Protein AF-A0A950PGA6-F1 (afdb_monomer)

pLDDT: mean 79.32, std 21.24, range [39.0, 98.19]

Nearest PDB structures (foldseek):
  3guf-assembly1_B  TM=3.803E-01  e=5.943E+00  Xanthomonas citri

Secondary structure (DSSP, 8-state):
--------------------------------TT--PPPTTGGGSEEEEEEEETTTT-EEEEEEE-HHHHHHHHTT-SSPPTT--EEEEEEE----HHHHHHH-

Sequence (104 aa):
MQHPVRLFVAAAACAVAAIVFDAGRADDVAVPIFGIKIPPGYRDWRLISVAHEAGKLDDLRAVLGNDVAIDAYRSGKSEFPDGSIIARLAWAYVSSEENNKVFG

Solvent-accessible surface area (backbone atoms only — not comparable to full-atom values): 7026 Å² total; per-residue (Å²): 138,89,81,87,81,84,78,82,84,79,83,80,80,79,78,77,77,78,79,75,81,78,82,67,84,85,74,76,81,71,61,44,100,80,68,57,67,82,63,84,68,55,87,76,34,51,79,74,50,73,49,74,47,71,78,93,77,32,26,38,35,42,34,23,19,39,71,60,30,44,53,29,59,75,68,66,50,96,62,76,58,90,86,44,44,78,48,76,48,74,42,77,68,68,89,50,74,72,54,39,76,75,75,103

Radius of gyration: 25.63 Å; Cα contacts (8 Å, |Δi|>4): 101; chains: 1; bounding box: 72×57×48 Å

Foldseek 3Di:
DDDDDDDDDDPPPPPPPPPPPPPDDQPPPPQDPVRDRDDPPQVVADWDDWDQDDDPQRKTKTKGWHPQQVVCSVVVPPDRDPPIDIDIDIDHNDDDPVCVVPPD

Mean predicted aligned error: 14.25 Å

Structure (mmCIF, N/CA/C/O backbone):
data_AF-A0A950PGA6-F1
#
_entry.id   AF-A0A950PGA6-F1
#
loop_
_atom_site.group_PDB
_atom_site.id
_atom_site.type_symbol
_atom_site.label_atom_id
_atom_site.label_alt_id
_atom_site.label_comp_id
_atom_site.label_asym_id
_atom_site.label_entity_id
_atom_site.label_seq_id
_atom_site.pdbx_PDB_ins_code
_atom_site.Cartn_x
_atom_site.Cartn_y
_atom_site.Cartn_z
_atom_site.occupancy
_atom_site.B_iso_or_equiv
_atom_site.auth_seq_id
_atom_site.auth_comp_id
_atom_site.auth_asym_id
_atom_site.auth_atom_id
_atom_site.pdbx_PDB_model_num
ATOM 1 N N . MET A 1 1 ? -56.131 -46.367 -30.767 1.00 40.31 1 MET A N 1
ATOM 2 C CA . MET A 1 1 ? -55.024 -47.258 -31.176 1.00 40.31 1 MET A CA 1
ATOM 3 C C . MET A 1 1 ? -53.777 -46.837 -30.421 1.00 40.31 1 MET A C 1
ATOM 5 O O . MET A 1 1 ? -53.328 -45.714 -30.594 1.00 40.31 1 MET A O 1
ATOM 9 N N . GLN A 1 2 ? -53.309 -47.690 -29.510 1.00 45.41 2 GLN A N 1
ATOM 10 C CA . GLN A 1 2 ? -52.077 -47.509 -28.744 1.00 45.41 2 GLN A CA 1
ATOM 11 C C . GLN A 1 2 ? -50.905 -48.144 -29.501 1.00 45.41 2 GLN A C 1
ATOM 13 O O . GLN A 1 2 ? -51.025 -49.291 -29.918 1.00 45.41 2 GLN A O 1
ATOM 18 N N . HIS A 1 3 ? -49.772 -47.444 -29.596 1.00 39.56 3 HIS A N 1
ATOM 19 C CA . HIS A 1 3 ? -48.455 -48.046 -29.824 1.00 39.56 3 HIS A CA 1
ATOM 20 C C . HIS A 1 3 ? -47.414 -47.300 -28.965 1.00 39.56 3 HIS A C 1
ATOM 22 O O . HIS A 1 3 ? -47.297 -46.081 -29.099 1.00 39.56 3 HIS A O 1
ATOM 28 N N . PRO A 1 4 ? -46.682 -47.980 -28.062 1.00 50.09 4 PRO A N 1
ATOM 29 C CA . PRO A 1 4 ? -45.683 -47.350 -27.206 1.00 50.09 4 PRO A CA 1
ATOM 30 C C . PRO A 1 4 ? -44.324 -47.305 -27.915 1.00 50.09 4 PRO A C 1
ATOM 32 O O . PRO A 1 4 ? -43.708 -48.343 -28.158 1.00 50.09 4 PRO A O 1
ATOM 35 N N . VAL A 1 5 ? -43.819 -46.108 -28.215 1.00 48.88 5 VAL A N 1
ATOM 36 C CA . VAL A 1 5 ? -42.416 -45.932 -28.612 1.00 48.88 5 VAL A CA 1
ATOM 37 C C . VAL A 1 5 ? -41.597 -45.743 -27.340 1.00 48.88 5 VAL A C 1
ATOM 39 O O . VAL A 1 5 ? -41.691 -44.728 -26.655 1.00 48.88 5 VAL A O 1
ATOM 42 N N . ARG A 1 6 ? -40.820 -46.773 -26.999 1.00 47.88 6 ARG A N 1
ATOM 43 C CA . ARG A 1 6 ? -39.813 -46.739 -25.937 1.00 47.88 6 ARG A CA 1
ATOM 44 C C . ARG A 1 6 ? -38.673 -45.828 -26.391 1.00 47.88 6 ARG A C 1
ATOM 46 O O . ARG A 1 6 ? -37.885 -46.219 -27.247 1.00 47.88 6 ARG A O 1
ATOM 53 N N . LEU A 1 7 ? -38.601 -44.623 -25.834 1.00 39.00 7 LEU A N 1
ATOM 54 C CA . LEU A 1 7 ? -37.462 -43.734 -26.032 1.00 39.00 7 LEU A CA 1
ATOM 55 C C . LEU A 1 7 ? -36.344 -44.159 -2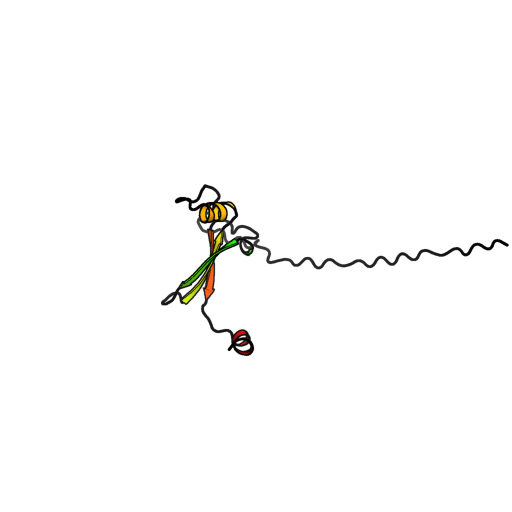5.071 1.00 39.00 7 LEU A C 1
ATOM 57 O O . LEU A 1 7 ? -36.497 -44.081 -23.853 1.00 39.00 7 LEU A O 1
ATOM 61 N N . PHE A 1 8 ? -35.236 -44.650 -25.624 1.00 44.25 8 PHE A N 1
ATOM 62 C CA . PHE A 1 8 ? -34.006 -44.877 -24.873 1.00 44.25 8 PHE A CA 1
ATOM 63 C C . PHE A 1 8 ? -33.427 -43.522 -24.449 1.00 44.25 8 PHE A C 1
ATOM 65 O O . PHE A 1 8 ? -33.135 -42.673 -25.289 1.00 44.25 8 PHE A O 1
ATOM 72 N N . VAL A 1 9 ? -33.268 -43.319 -23.142 1.00 43.53 9 VAL A N 1
ATOM 73 C CA . VAL A 1 9 ? -32.559 -42.167 -22.581 1.00 43.53 9 VAL A CA 1
ATOM 74 C C . VAL A 1 9 ? -31.061 -42.393 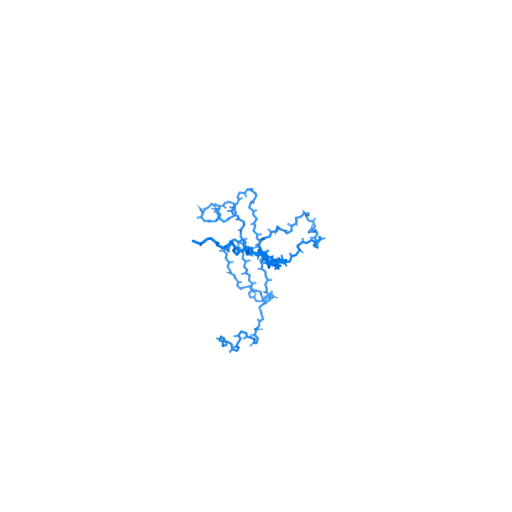-22.779 1.00 43.53 9 VAL A C 1
ATOM 76 O O . VAL A 1 9 ? -30.475 -43.257 -22.133 1.00 43.53 9 VAL A O 1
ATOM 79 N N . ALA A 1 10 ? -30.436 -41.611 -23.657 1.00 49.94 10 ALA A N 1
ATOM 80 C CA . ALA A 1 10 ? -28.987 -41.447 -23.680 1.00 49.94 10 ALA A CA 1
ATOM 81 C C . ALA A 1 10 ? -28.646 -40.155 -22.927 1.00 49.94 10 ALA A C 1
ATOM 83 O O . ALA A 1 10 ? -28.725 -39.058 -23.477 1.00 49.94 10 ALA A O 1
ATOM 84 N N . ALA A 1 11 ? -28.317 -40.277 -21.640 1.00 49.19 11 ALA A N 1
ATOM 85 C CA . ALA A 1 11 ? -27.793 -39.168 -20.854 1.00 49.19 11 ALA A CA 1
ATOM 86 C C . ALA A 1 11 ? -26.328 -38.927 -21.252 1.00 49.19 11 ALA A C 1
ATOM 88 O O . ALA A 1 11 ? -25.426 -39.624 -20.792 1.00 49.19 11 ALA A O 1
ATOM 89 N N . ALA A 1 12 ? -26.087 -37.955 -22.132 1.00 52.97 12 ALA A N 1
ATOM 90 C CA . ALA A 1 12 ? -24.746 -37.451 -22.399 1.00 52.97 12 ALA A CA 1
ATOM 91 C C . ALA A 1 12 ? -24.333 -36.525 -21.244 1.00 52.97 12 ALA A C 1
ATOM 93 O O . ALA A 1 12 ? -24.714 -35.357 -21.194 1.00 52.97 12 ALA A O 1
ATOM 94 N N . ALA A 1 13 ? -23.588 -37.062 -20.279 1.00 50.50 13 ALA A N 1
ATOM 95 C CA . ALA A 1 13 ? -22.969 -36.269 -19.227 1.00 50.50 13 ALA A CA 1
ATOM 96 C C . ALA A 1 13 ? -21.766 -35.510 -19.813 1.00 50.50 13 ALA A C 1
ATOM 98 O O . ALA A 1 13 ? -20.667 -36.051 -19.919 1.00 50.50 13 ALA A O 1
ATOM 99 N N . CYS A 1 14 ? -21.969 -34.253 -20.211 1.00 47.00 14 CYS A N 1
ATOM 100 C CA . CYS A 1 14 ? -20.866 -33.333 -20.471 1.00 47.00 14 CYS A CA 1
ATOM 101 C C . CYS A 1 14 ? -20.218 -32.972 -19.130 1.00 47.00 14 CYS A C 1
ATOM 103 O O . CYS A 1 14 ? -20.708 -32.107 -18.404 1.00 47.00 14 CYS A O 1
ATOM 105 N N . ALA A 1 15 ? -19.129 -33.655 -18.784 1.00 50.25 15 ALA A N 1
ATOM 106 C CA . ALA A 1 15 ? -18.268 -33.245 -17.687 1.00 50.25 15 ALA A CA 1
ATOM 107 C C . ALA A 1 15 ? -17.600 -31.915 -18.068 1.00 50.25 15 ALA A C 1
ATOM 109 O O . ALA A 1 15 ? -16.632 -31.883 -18.825 1.00 50.25 15 ALA A O 1
ATOM 110 N N . VAL A 1 16 ? -18.142 -30.803 -17.569 1.00 56.78 16 VAL A N 1
ATOM 111 C CA . VAL A 1 16 ? -17.444 -29.517 -17.586 1.00 56.78 16 VAL A CA 1
ATOM 112 C C . VAL A 1 16 ? -16.279 -29.658 -16.615 1.00 56.78 16 VAL A C 1
ATOM 114 O O . VAL A 1 16 ? -16.465 -29.635 -15.399 1.00 56.78 16 VAL A O 1
ATOM 117 N N . ALA A 1 17 ? -15.077 -29.870 -17.147 1.00 52.50 17 ALA A N 1
ATOM 118 C CA . ALA A 1 17 ? -13.859 -29.769 -16.364 1.00 52.50 17 ALA A CA 1
ATOM 119 C C . ALA A 1 17 ? -13.747 -28.319 -15.873 1.00 52.50 17 ALA A C 1
ATOM 121 O O . ALA A 1 17 ? -13.453 -27.411 -16.649 1.00 52.50 17 ALA A O 1
ATOM 122 N N . ALA A 1 18 ? -14.046 -28.091 -14.594 1.00 51.56 18 ALA A N 1
ATOM 123 C CA . ALA A 1 18 ? -13.769 -26.825 -13.942 1.00 51.56 18 ALA A CA 1
ATOM 124 C C . ALA A 1 18 ? -12.250 -26.631 -13.941 1.00 51.56 18 ALA A C 1
ATOM 126 O O . ALA A 1 18 ? -11.526 -27.306 -13.210 1.00 51.56 18 ALA A O 1
ATOM 127 N N . ILE A 1 19 ? -11.761 -25.740 -14.800 1.00 49.66 19 ILE A N 1
ATOM 128 C CA . ILE A 1 19 ? -10.379 -25.280 -14.749 1.00 49.66 19 ILE A CA 1
ATOM 129 C C . ILE A 1 19 ? -10.305 -24.391 -13.509 1.00 49.66 19 ILE A C 1
ATOM 131 O O . ILE A 1 19 ? -10.735 -23.238 -13.530 1.00 49.66 19 ILE A O 1
ATOM 135 N N . VAL A 1 20 ? -9.858 -24.954 -12.389 1.00 51.62 20 VAL A N 1
ATOM 136 C CA . VAL A 1 20 ? -9.555 -24.164 -11.198 1.00 51.62 20 VAL A CA 1
ATOM 137 C C . VAL A 1 20 ? -8.349 -23.304 -11.566 1.00 51.62 20 VAL A C 1
ATOM 139 O O . VAL A 1 20 ? -7.256 -23.826 -11.776 1.00 51.62 20 VAL A O 1
ATOM 142 N N . PHE A 1 21 ? -8.556 -21.996 -11.713 1.00 47.00 21 PHE A N 1
ATOM 143 C CA . PHE A 1 21 ? -7.455 -21.040 -11.748 1.00 47.00 21 PHE A CA 1
ATOM 144 C C . PHE A 1 21 ? -6.772 -21.088 -10.375 1.00 47.00 21 PHE A C 1
ATOM 146 O O . PHE A 1 21 ? -7.280 -20.528 -9.406 1.00 47.00 21 PHE A O 1
ATOM 153 N N . ASP A 1 22 ? -5.644 -21.794 -10.279 1.00 46.50 22 ASP A N 1
ATOM 154 C CA . ASP A 1 22 ? -4.755 -21.719 -9.120 1.00 46.50 22 ASP A CA 1
ATOM 155 C C . ASP A 1 22 ? -4.054 -20.356 -9.173 1.00 46.50 22 ASP A C 1
ATOM 157 O O . ASP A 1 22 ? -3.034 -20.165 -9.838 1.00 46.50 22 ASP A O 1
ATOM 161 N N . ALA A 1 23 ? -4.670 -19.357 -8.544 1.00 54.25 23 ALA A N 1
ATOM 162 C CA . ALA A 1 23 ? -4.065 -18.051 -8.351 1.00 54.25 23 ALA A CA 1
ATOM 163 C C . ALA A 1 23 ? -2.928 -18.184 -7.327 1.00 54.25 23 ALA A C 1
ATOM 165 O O . ALA A 1 23 ? -3.115 -17.919 -6.146 1.00 54.25 23 ALA A O 1
ATOM 166 N N . GLY A 1 24 ? -1.757 -18.625 -7.792 1.00 44.91 24 GLY A N 1
ATOM 167 C CA . GLY A 1 24 ? -0.470 -18.504 -7.111 1.00 44.91 24 GLY A CA 1
ATOM 168 C C . GLY A 1 24 ? -0.446 -19.065 -5.693 1.00 44.91 24 GLY A C 1
ATOM 169 O O . GLY A 1 24 ? -0.608 -18.332 -4.718 1.00 44.91 24 GLY A O 1
ATOM 170 N N . ARG A 1 25 ? -0.150 -20.358 -5.578 1.00 48.25 25 ARG A N 1
ATOM 171 C CA . ARG A 1 25 ? 0.172 -21.024 -4.318 1.00 48.25 25 ARG A CA 1
ATOM 172 C C . ARG A 1 25 ? 1.231 -20.243 -3.521 1.00 48.25 25 ARG A C 1
ATOM 174 O O . ARG A 1 25 ? 2.417 -20.281 -3.829 1.00 48.25 25 ARG A O 1
ATOM 181 N N . ALA A 1 26 ? 0.803 -19.547 -2.471 1.00 54.00 26 ALA A N 1
ATOM 182 C CA . ALA A 1 26 ? 1.671 -18.840 -1.527 1.00 54.00 26 ALA A CA 1
ATOM 183 C C . ALA A 1 26 ? 2.343 -19.802 -0.518 1.00 54.00 26 ALA A C 1
ATOM 185 O O . ALA A 1 26 ? 2.429 -19.489 0.667 1.00 54.00 26 ALA A O 1
ATOM 186 N N . ASP A 1 27 ? 2.784 -20.980 -0.975 1.00 53.06 27 ASP A N 1
ATOM 187 C CA . ASP A 1 27 ? 3.384 -22.016 -0.117 1.00 53.06 27 ASP A CA 1
ATOM 188 C C . ASP A 1 27 ? 4.923 -22.002 -0.113 1.00 53.06 27 ASP A C 1
ATOM 190 O O . ASP A 1 27 ? 5.529 -22.818 0.581 1.00 53.06 27 ASP A O 1
ATOM 194 N N . ASP A 1 28 ? 5.583 -21.063 -0.796 1.00 50.72 28 ASP A N 1
ATOM 195 C CA . ASP A 1 28 ? 7.022 -20.872 -0.598 1.00 50.72 28 ASP A CA 1
ATOM 196 C C . ASP A 1 28 ? 7.258 -20.092 0.698 1.00 50.72 28 ASP A C 1
ATOM 198 O O . ASP A 1 28 ? 7.166 -18.863 0.769 1.00 50.72 28 ASP A O 1
ATOM 202 N N . VAL A 1 29 ? 7.522 -20.860 1.758 1.00 51.97 29 VAL A N 1
ATOM 203 C CA . VAL A 1 29 ? 7.824 -20.413 3.120 1.00 51.97 29 VAL A CA 1
ATOM 204 C C . VAL A 1 29 ? 9.161 -19.664 3.146 1.00 51.97 29 VAL A C 1
ATOM 206 O O . VAL A 1 29 ? 10.161 -20.128 3.686 1.00 51.97 29 VAL A O 1
ATOM 209 N N . ALA A 1 30 ? 9.177 -18.450 2.610 1.00 52.69 30 ALA A N 1
ATOM 210 C CA . ALA A 1 30 ? 10.067 -17.412 3.095 1.00 52.69 30 ALA A CA 1
ATOM 211 C C . ALA A 1 30 ? 9.427 -16.862 4.373 1.00 52.69 30 ALA A C 1
ATOM 213 O O . ALA A 1 30 ? 8.633 -15.927 4.325 1.00 52.69 30 ALA A O 1
ATOM 214 N N . VAL A 1 31 ? 9.709 -17.483 5.524 1.00 52.59 31 VAL A N 1
ATOM 215 C CA . VAL A 1 31 ? 9.399 -16.849 6.811 1.00 52.59 31 VAL A CA 1
ATOM 216 C C . VAL A 1 31 ? 10.245 -15.578 6.901 1.00 52.59 31 VAL A C 1
ATOM 218 O O . VAL A 1 31 ? 11.475 -15.671 6.915 1.00 52.59 31 VAL A O 1
ATOM 221 N N . PRO A 1 32 ? 9.645 -14.377 6.968 1.00 56.78 32 PRO A N 1
ATOM 222 C CA . PRO A 1 32 ? 10.381 -13.196 7.375 1.00 56.78 32 PRO A CA 1
ATOM 223 C C . PRO A 1 32 ? 11.004 -13.468 8.739 1.00 56.78 32 PRO A C 1
ATOM 225 O O . PRO A 1 32 ? 10.476 -14.261 9.521 1.00 56.78 32 PRO A O 1
ATOM 228 N N . ILE A 1 33 ? 12.086 -12.761 9.051 1.00 58.44 33 ILE A N 1
ATOM 229 C CA . ILE A 1 33 ? 12.866 -12.902 10.294 1.00 58.44 33 ILE A CA 1
ATOM 230 C C . ILE A 1 33 ? 11.976 -12.821 11.565 1.00 58.44 33 ILE A C 1
ATOM 232 O O . ILE A 1 33 ? 12.360 -13.298 12.627 1.00 58.44 33 ILE A O 1
ATOM 236 N N . PHE A 1 34 ? 10.749 -12.298 11.442 1.00 65.94 34 PHE A N 1
ATOM 237 C CA . PHE A 1 34 ? 9.748 -12.148 12.503 1.00 65.94 34 PHE A CA 1
ATOM 238 C C . PHE A 1 34 ? 8.574 -13.151 12.465 1.00 65.94 34 PHE A C 1
ATOM 240 O O . PHE A 1 34 ? 7.568 -12.934 13.132 1.00 65.94 34 PHE A O 1
ATOM 247 N N . GLY A 1 35 ? 8.639 -14.226 11.671 1.00 69.38 35 GLY A N 1
ATOM 248 C CA . GLY A 1 35 ? 7.592 -15.261 11.620 1.00 69.38 35 GLY A CA 1
ATOM 249 C C . GLY A 1 35 ? 6.268 -14.835 10.964 1.00 69.38 35 GLY A C 1
ATOM 250 O O . GLY A 1 35 ? 5.292 -15.582 11.008 1.00 69.38 35 GLY A O 1
ATOM 251 N N . ILE A 1 36 ? 6.218 -13.656 10.335 1.00 76.38 36 ILE A N 1
ATOM 252 C CA . ILE A 1 36 ? 5.013 -13.127 9.680 1.00 76.38 36 ILE A CA 1
ATOM 253 C C . ILE A 1 36 ? 4.832 -13.791 8.314 1.00 76.38 36 ILE A C 1
ATOM 255 O 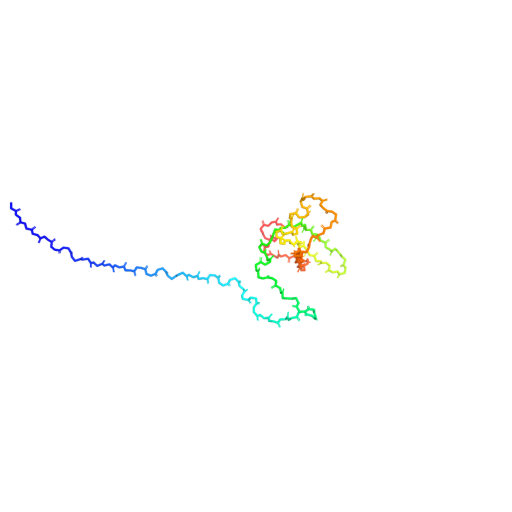O . ILE A 1 36 ? 5.540 -13.474 7.370 1.00 76.38 36 ILE A O 1
ATOM 259 N N . LYS A 1 37 ? 3.865 -14.690 8.154 1.00 86.06 37 LYS A N 1
ATOM 260 C CA . LYS A 1 37 ? 3.525 -15.203 6.816 1.00 86.06 37 LYS A CA 1
ATOM 261 C C . LYS A 1 37 ? 2.802 -14.130 6.004 1.00 86.06 37 LYS A C 1
ATOM 263 O O . LYS A 1 37 ? 2.008 -13.374 6.563 1.00 86.06 37 LYS A O 1
ATOM 268 N N . ILE A 1 38 ? 3.044 -14.087 4.692 1.00 88.50 38 ILE A N 1
ATOM 269 C CA . ILE A 1 38 ? 2.259 -13.234 3.792 1.00 88.50 38 ILE A CA 1
ATOM 270 C C . ILE A 1 38 ? 0.803 -13.722 3.836 1.00 88.50 38 ILE A C 1
ATOM 272 O O . ILE A 1 38 ? 0.562 -14.899 3.558 1.00 88.50 38 ILE A O 1
ATOM 276 N N . PRO A 1 39 ? -0.168 -12.863 4.193 1.00 91.44 39 PRO A N 1
ATOM 277 C CA . PRO A 1 39 ? -1.558 -13.281 4.288 1.00 91.44 39 PRO A CA 1
ATOM 278 C C . PRO A 1 39 ? -2.094 -13.740 2.923 1.00 91.44 39 PRO A C 1
ATOM 280 O O . PRO A 1 39 ? -1.874 -13.057 1.918 1.00 91.44 39 PRO A O 1
ATOM 283 N N . PRO A 1 40 ? -2.804 -14.877 2.850 1.00 91.88 40 PRO A N 1
ATOM 284 C CA . PRO A 1 40 ? -3.433 -15.303 1.607 1.00 91.88 40 PRO A CA 1
ATOM 285 C C . PRO A 1 40 ? -4.461 -14.260 1.150 1.00 91.88 40 PRO A C 1
ATOM 287 O O . PRO A 1 40 ?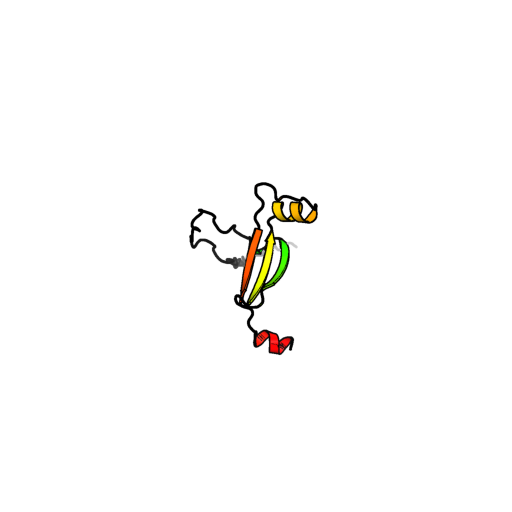 -5.121 -13.624 1.971 1.00 91.88 40 PRO A O 1
ATOM 290 N N . GLY A 1 41 ? -4.576 -14.062 -0.165 1.00 95.00 41 GLY A N 1
ATOM 291 C CA . GLY A 1 41 ? -5.525 -13.102 -0.743 1.00 95.00 41 GLY A CA 1
ATOM 292 C C . GLY A 1 41 ? -5.193 -11.627 -0.489 1.00 95.00 41 GLY A C 1
ATOM 293 O O . GLY A 1 41 ? -6.001 -10.765 -0.812 1.00 95.00 41 GLY A O 1
ATOM 294 N N . TYR A 1 42 ? -4.013 -11.290 0.052 1.00 95.88 42 TYR A N 1
ATOM 295 C CA . TYR A 1 42 ? -3.669 -9.893 0.355 1.00 95.88 42 TYR A CA 1
ATOM 296 C C . TYR A 1 42 ? -3.685 -8.962 -0.868 1.00 95.88 42 TYR A C 1
ATOM 298 O O . TYR A 1 42 ? -3.801 -7.751 -0.715 1.00 95.88 42 TYR A O 1
ATOM 306 N N . ARG A 1 43 ? -3.549 -9.512 -2.081 1.00 95.88 43 ARG A N 1
ATOM 307 C CA . ARG A 1 43 ? -3.629 -8.743 -3.331 1.00 95.88 43 ARG A CA 1
ATOM 308 C C . ARG A 1 43 ? -5.052 -8.284 -3.659 1.00 95.88 43 ARG A C 1
ATOM 310 O O . ARG A 1 43 ? -5.191 -7.307 -4.383 1.00 95.88 43 ARG A O 1
ATOM 317 N N . ASP A 1 44 ? -6.065 -8.935 -3.090 1.00 97.19 44 ASP A N 1
ATOM 318 C CA . ASP A 1 44 ? -7.483 -8.586 -3.246 1.00 97.19 44 ASP A CA 1
ATOM 319 C C . ASP A 1 44 ? -7.975 -7.630 -2.149 1.00 97.19 44 ASP A C 1
ATOM 321 O O . ASP A 1 44 ? -9.139 -7.225 -2.120 1.00 97.19 44 ASP A O 1
ATOM 325 N N . TRP A 1 45 ? -7.099 -7.267 -1.211 1.00 98.06 45 TRP A N 1
ATOM 326 C CA . TRP A 1 45 ? -7.421 -6.306 -0.167 1.00 98.06 45 TRP A CA 1
ATOM 327 C C . TRP A 1 45 ? -7.676 -4.914 -0.740 1.00 98.06 45 TRP A C 1
ATOM 329 O O . TRP A 1 45 ? -7.181 -4.537 -1.804 1.00 98.06 45 TRP A O 1
ATOM 339 N N . ARG A 1 46 ? -8.459 -4.116 -0.010 1.00 98.19 46 ARG A N 1
ATOM 340 C CA . ARG A 1 46 ? -8.898 -2.805 -0.495 1.00 98.19 46 ARG A CA 1
ATOM 341 C C . ARG A 1 46 ? -7.706 -1.838 -0.545 1.00 98.19 46 ARG A C 1
ATOM 343 O O . ARG A 1 46 ? -6.884 -1.791 0.372 1.00 98.19 46 ARG A O 1
ATOM 350 N N . LEU A 1 47 ? -7.641 -1.045 -1.615 1.00 97.44 47 LEU A N 1
ATOM 351 C CA . LEU A 1 47 ? -6.631 -0.004 -1.806 1.00 97.44 47 LEU A CA 1
ATOM 352 C C . LEU A 1 47 ? -6.835 1.145 -0.804 1.00 97.44 47 LEU A C 1
ATOM 354 O O . LEU A 1 47 ? -7.939 1.681 -0.687 1.00 97.44 47 LEU A O 1
ATOM 358 N N . ILE A 1 48 ? -5.760 1.526 -0.113 1.00 95.81 48 ILE A N 1
ATOM 359 C CA . ILE A 1 48 ? -5.679 2.711 0.753 1.00 95.81 48 ILE A CA 1
ATOM 360 C C . ILE A 1 48 ? -5.125 3.892 -0.045 1.00 95.81 48 ILE A C 1
ATOM 362 O O . ILE A 1 48 ? -5.746 4.950 -0.095 1.00 95.81 48 ILE A O 1
ATOM 366 N N . SER A 1 49 ? -3.957 3.725 -0.671 1.00 96.06 49 SER A N 1
ATOM 367 C CA . SER A 1 49 ? -3.289 4.794 -1.418 1.00 96.06 49 SER A CA 1
ATOM 368 C C . SER A 1 49 ? -2.327 4.260 -2.477 1.00 96.06 49 SER A C 1
ATOM 370 O O . SER A 1 49 ? -1.928 3.092 -2.453 1.00 96.06 49 SER A O 1
ATOM 372 N N . VAL A 1 50 ? -1.947 5.143 -3.402 1.00 97.69 50 VAL A N 1
ATOM 373 C CA . VAL A 1 50 ? -0.904 4.911 -4.408 1.00 97.69 50 VAL A CA 1
ATOM 374 C C . VAL A 1 50 ? 0.146 6.011 -4.338 1.00 97.69 50 VAL A C 1
ATOM 376 O O . VAL A 1 50 ? -0.175 7.152 -4.003 1.00 97.69 50 VAL A O 1
ATOM 379 N N . ALA A 1 51 ? 1.396 5.677 -4.649 1.00 96.75 51 ALA A N 1
ATOM 380 C CA . ALA A 1 51 ? 2.491 6.640 -4.704 1.00 96.75 51 ALA A CA 1
ATOM 381 C C . ALA A 1 51 ? 3.541 6.231 -5.742 1.00 96.75 51 ALA A C 1
ATOM 383 O O . ALA A 1 51 ? 3.760 5.044 -5.968 1.00 96.75 51 ALA A O 1
ATOM 384 N N . HIS A 1 52 ? 4.222 7.217 -6.323 1.00 97.12 52 HIS A N 1
ATOM 385 C CA . HIS A 1 52 ? 5.502 7.024 -7.007 1.00 97.12 52 HIS A CA 1
ATOM 386 C C . HIS A 1 52 ? 6.608 7.491 -6.061 1.00 97.12 52 HIS A C 1
ATOM 388 O O . HIS A 1 52 ? 6.652 8.663 -5.687 1.00 97.12 52 HIS A O 1
ATOM 394 N N . GLU A 1 53 ? 7.473 6.575 -5.634 1.00 94.69 53 GLU A N 1
ATOM 395 C CA . GLU A 1 53 ? 8.695 6.911 -4.907 1.00 94.69 53 GLU A CA 1
ATOM 396 C C . GLU A 1 53 ? 9.798 7.230 -5.911 1.00 94.69 53 GLU A C 1
ATOM 398 O O . GLU A 1 53 ? 10.471 6.329 -6.405 1.00 94.69 53 GLU A O 1
ATOM 403 N N . ALA A 1 54 ? 9.999 8.511 -6.195 1.00 92.56 54 ALA A N 1
ATOM 404 C CA . ALA A 1 54 ? 11.061 8.957 -7.085 1.00 92.56 54 ALA A CA 1
ATOM 405 C C . ALA A 1 54 ? 12.469 8.813 -6.462 1.00 92.56 54 ALA A C 1
ATOM 407 O O . ALA A 1 54 ? 12.651 8.601 -5.262 1.00 92.56 54 ALA A O 1
ATOM 408 N N . GLY A 1 55 ? 13.506 8.995 -7.281 1.00 92.25 55 GLY A N 1
ATOM 409 C CA . GLY A 1 55 ? 14.890 9.073 -6.815 1.00 92.25 55 GLY A CA 1
ATOM 410 C C . GLY A 1 55 ? 15.584 7.716 -6.815 1.00 92.25 55 GLY A C 1
ATOM 411 O O . GLY A 1 55 ? 15.681 7.074 -7.851 1.00 92.25 55 GLY A O 1
ATOM 412 N N . LYS A 1 56 ? 16.145 7.297 -5.674 1.00 93.12 56 LYS A N 1
ATOM 413 C CA . LYS A 1 56 ? 17.006 6.100 -5.627 1.00 93.12 56 LYS A CA 1
ATOM 414 C C . LYS A 1 56 ? 16.231 4.789 -5.794 1.00 93.12 56 LYS A C 1
ATOM 416 O O . LYS A 1 56 ? 16.792 3.831 -6.314 1.00 93.12 56 LYS A O 1
ATOM 421 N N . LEU A 1 57 ? 15.007 4.724 -5.270 1.00 92.75 57 LEU A N 1
ATOM 422 C CA . LEU A 1 57 ? 14.189 3.511 -5.336 1.00 92.75 57 LEU A CA 1
ATOM 423 C C . LEU A 1 57 ? 13.425 3.421 -6.657 1.00 92.75 57 LEU A C 1
ATOM 425 O O . LEU A 1 57 ? 13.371 2.335 -7.221 1.00 92.75 57 LEU A O 1
ATOM 429 N N . ASP A 1 58 ? 12.895 4.553 -7.126 1.00 95.06 58 ASP A N 1
ATOM 430 C CA . ASP A 1 58 ? 12.152 4.694 -8.383 1.00 95.06 58 ASP A CA 1
ATOM 431 C C . ASP A 1 58 ? 11.113 3.580 -8.584 1.00 95.06 58 ASP A C 1
ATOM 433 O O . ASP A 1 58 ? 11.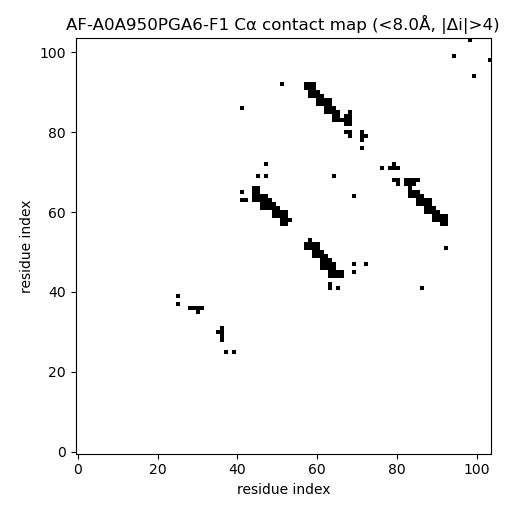191 2.751 -9.493 1.00 95.06 58 ASP A O 1
ATOM 437 N N . ASP A 1 59 ? 10.159 3.511 -7.650 1.00 96.25 59 ASP A N 1
ATOM 438 C CA . ASP A 1 59 ? 9.136 2.467 -7.597 1.00 96.25 59 ASP A CA 1
ATOM 439 C C . ASP A 1 59 ? 7.709 3.042 -7.566 1.00 96.25 59 ASP A C 1
ATOM 441 O O . ASP A 1 59 ? 7.442 4.128 -7.048 1.00 96.25 59 ASP A O 1
ATOM 445 N N . LEU A 1 60 ? 6.764 2.305 -8.149 1.00 97.31 60 LEU A N 1
ATOM 446 C CA . LEU A 1 60 ? 5.332 2.526 -7.972 1.00 97.31 60 LEU A CA 1
ATOM 447 C C . LEU A 1 60 ? 4.851 1.695 -6.788 1.00 97.31 60 LEU A C 1
ATOM 449 O O . LEU A 1 60 ? 5.182 0.513 -6.672 1.00 97.31 60 LEU A O 1
ATOM 453 N N . ARG A 1 61 ? 4.026 2.289 -5.927 1.00 97.44 61 ARG A N 1
ATOM 454 C CA . ARG A 1 61 ? 3.504 1.656 -4.716 1.00 97.44 61 ARG A CA 1
ATOM 455 C C . ARG A 1 61 ? 1.994 1.663 -4.684 1.00 97.44 61 ARG A C 1
ATOM 457 O O . ARG A 1 61 ? 1.366 2.680 -4.966 1.00 97.44 61 ARG A O 1
ATOM 464 N N . ALA A 1 62 ? 1.442 0.549 -4.224 1.00 98.06 62 ALA A N 1
ATOM 465 C CA . ALA A 1 62 ? 0.068 0.461 -3.760 1.00 98.06 62 ALA A CA 1
ATOM 466 C C . ALA A 1 62 ? 0.069 -0.007 -2.307 1.00 98.06 62 ALA A C 1
ATOM 468 O O . ALA A 1 62 ? 0.703 -1.007 -1.955 1.00 98.06 62 ALA A O 1
ATOM 469 N N . VAL A 1 63 ? -0.637 0.730 -1.460 1.00 97.56 63 VAL A N 1
ATOM 470 C CA . VAL A 1 63 ? -0.857 0.373 -0.062 1.00 97.56 63 VAL A CA 1
ATOM 471 C C . VAL A 1 63 ? -2.236 -0.256 0.038 1.00 97.56 63 VAL A C 1
ATOM 473 O O . VAL A 1 63 ? -3.232 0.383 -0.295 1.00 97.56 63 VAL A O 1
ATOM 476 N N . LEU A 1 64 ? -2.291 -1.505 0.484 1.00 98.06 64 LEU A N 1
ATOM 477 C CA . LEU A 1 64 ? -3.518 -2.270 0.680 1.00 98.06 64 LEU A CA 1
ATOM 478 C C . LEU A 1 64 ? -3.767 -2.480 2.173 1.00 98.06 64 LEU A C 1
ATOM 480 O O . LEU A 1 64 ? -2.820 -2.626 2.949 1.00 98.06 64 LEU A O 1
ATOM 484 N N . GLY A 1 65 ? -5.034 -2.531 2.568 1.00 97.44 65 GLY A N 1
ATOM 485 C CA . GLY A 1 65 ? -5.440 -2.820 3.941 1.00 97.44 65 GLY A CA 1
ATOM 486 C C . GLY A 1 65 ? -6.446 -3.956 4.009 1.00 97.44 65 GLY A C 1
ATOM 487 O O . GLY A 1 65 ? -7.383 -4.009 3.209 1.00 97.44 65 GLY A O 1
ATOM 488 N N . ASN A 1 66 ? -6.284 -4.833 5.001 1.00 97.88 66 ASN A N 1
ATOM 489 C CA . ASN A 1 66 ? -7.359 -5.743 5.386 1.00 97.88 66 ASN A CA 1
ATOM 490 C C . ASN A 1 66 ? -8.569 -4.960 5.930 1.00 97.88 66 ASN A C 1
ATOM 492 O O . ASN A 1 66 ? -8.517 -3.739 6.104 1.00 97.88 66 ASN A O 1
ATOM 496 N N . ASP A 1 67 ? -9.669 -5.654 6.220 1.00 97.56 67 ASP A N 1
ATOM 497 C CA . ASP A 1 67 ? -10.909 -4.967 6.584 1.00 97.56 67 ASP A CA 1
ATOM 498 C C . ASP A 1 67 ? -10.786 -4.097 7.836 1.00 97.56 67 ASP A C 1
ATOM 500 O O . ASP A 1 67 ? -11.246 -2.95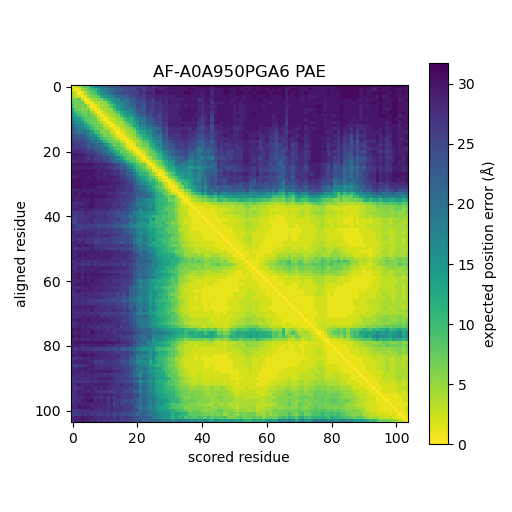7 7.837 1.00 97.56 67 ASP A O 1
ATOM 504 N N . VAL A 1 68 ? -10.064 -4.585 8.849 1.00 97.19 68 VAL A N 1
ATOM 505 C CA . VAL A 1 68 ? -9.802 -3.839 10.088 1.00 97.19 68 VAL A CA 1
ATOM 506 C C . VAL A 1 68 ? -9.037 -2.543 9.801 1.00 97.19 68 VAL A C 1
ATOM 508 O O . VAL A 1 68 ? -9.424 -1.477 10.286 1.00 97.19 68 VAL A O 1
ATOM 511 N N . ALA A 1 69 ? -7.988 -2.609 8.974 1.00 96.75 69 ALA A N 1
ATOM 512 C CA . ALA A 1 69 ? -7.192 -1.440 8.612 1.00 96.75 69 ALA A CA 1
ATOM 513 C C . ALA A 1 69 ? -8.004 -0.422 7.796 1.00 96.75 69 ALA A C 1
ATOM 515 O O . ALA A 1 69 ? -7.911 0.783 8.029 1.00 96.75 69 ALA A O 1
ATOM 516 N N . ILE A 1 70 ? -8.827 -0.885 6.856 1.00 97.19 70 ILE A N 1
ATOM 517 C CA . ILE A 1 70 ? -9.629 -0.000 6.003 1.00 97.19 70 ILE A CA 1
ATOM 518 C C . ILE A 1 70 ? -10.718 0.700 6.799 1.00 97.19 70 ILE A C 1
ATOM 520 O O . ILE A 1 70 ? -10.947 1.895 6.603 1.00 97.19 70 ILE A O 1
ATOM 524 N N . ASP A 1 71 ? -11.380 -0.017 7.697 1.00 96.00 71 ASP A N 1
ATOM 525 C CA . ASP A 1 71 ? -12.426 0.558 8.530 1.00 96.00 71 ASP A CA 1
ATOM 526 C C . ASP A 1 71 ? -11.831 1.593 9.497 1.00 96.00 71 ASP A C 1
ATOM 528 O O . ASP A 1 71 ? -12.402 2.673 9.670 1.00 96.00 71 ASP A O 1
ATOM 532 N N . ALA A 1 72 ? -10.643 1.335 10.060 1.00 95.44 72 ALA A N 1
ATOM 533 C CA . ALA A 1 72 ? -9.900 2.316 10.855 1.00 95.44 72 ALA A CA 1
ATOM 534 C C . ALA A 1 72 ? -9.526 3.565 10.039 1.00 95.44 72 ALA A C 1
ATOM 536 O O . ALA A 1 72 ? -9.819 4.683 10.463 1.00 95.44 72 ALA A O 1
ATOM 537 N N . TYR A 1 73 ? -8.967 3.374 8.840 1.00 92.44 73 TYR A N 1
ATOM 538 C CA . TYR A 1 73 ? -8.594 4.462 7.935 1.00 92.44 73 TYR A CA 1
ATOM 539 C C . TYR A 1 73 ? -9.797 5.337 7.552 1.00 92.44 73 TYR A C 1
ATOM 541 O O . TYR A 1 73 ? -9.746 6.560 7.657 1.00 92.44 73 TYR A O 1
ATOM 549 N N . ARG A 1 74 ? -10.917 4.721 7.155 1.00 93.69 74 ARG A N 1
ATOM 550 C CA . ARG A 1 74 ? -12.122 5.436 6.695 1.00 93.69 74 ARG A CA 1
ATOM 551 C C . ARG A 1 74 ? -12.901 6.110 7.816 1.00 93.69 74 ARG A C 1
ATOM 553 O O . ARG A 1 74 ? -13.575 7.102 7.563 1.00 93.69 74 ARG A O 1
ATOM 560 N N . SER A 1 75 ? -12.824 5.583 9.035 1.00 93.69 75 SER A N 1
ATOM 561 C CA . SER A 1 75 ? -13.454 6.199 10.209 1.00 93.69 75 SER A CA 1
ATOM 562 C C . SER A 1 75 ? -12.638 7.349 10.807 1.00 93.69 75 SER A C 1
ATOM 564 O O . SER A 1 75 ? -13.093 7.968 11.765 1.00 93.69 75 SER A O 1
ATOM 566 N N . GLY A 1 76 ? -11.459 7.658 10.251 1.00 87.31 76 GLY A N 1
ATOM 567 C CA . GLY A 1 76 ? -10.612 8.753 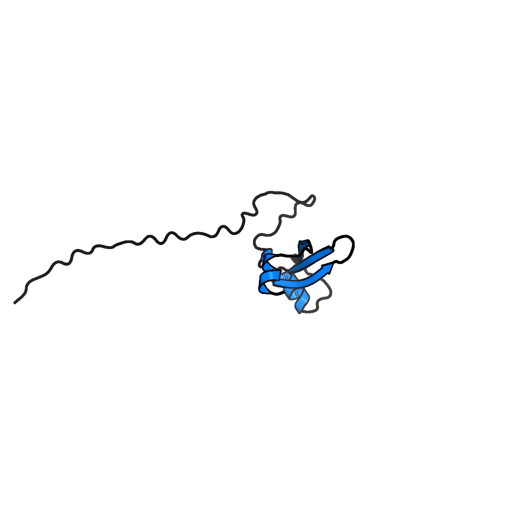10.724 1.00 87.31 76 GLY A CA 1
ATOM 568 C C . GLY A 1 76 ? -10.019 8.509 12.112 1.00 87.31 76 GLY A C 1
ATOM 569 O O . GLY A 1 76 ? -9.726 9.466 12.826 1.00 87.31 76 GLY A O 1
ATOM 570 N N . LYS A 1 77 ? -9.866 7.243 12.524 1.00 83.62 77 LYS A N 1
ATOM 571 C CA . LYS A 1 77 ? -9.198 6.908 13.786 1.00 83.62 77 LYS A CA 1
ATOM 572 C C . LYS A 1 77 ? -7.718 7.274 13.701 1.00 83.62 77 LYS A C 1
ATOM 574 O O . LYS A 1 77 ? -7.069 7.014 12.693 1.00 83.62 77 LYS A O 1
ATOM 579 N N . SER A 1 78 ? -7.181 7.824 14.786 1.00 82.56 78 SER A N 1
ATOM 580 C CA . SER A 1 78 ? -5.761 8.190 14.877 1.00 82.56 78 SER A CA 1
ATOM 581 C C . SER A 1 78 ? -4.826 6.982 14.994 1.00 82.56 78 SER A C 1
ATOM 583 O O . SER A 1 78 ? -3.627 7.115 14.771 1.00 82.56 78 SER A O 1
ATOM 585 N N . GLU A 1 79 ? -5.364 5.812 15.348 1.00 91.19 79 GLU A N 1
ATOM 586 C CA . GLU A 1 79 ? -4.603 4.589 15.601 1.00 91.19 79 GLU 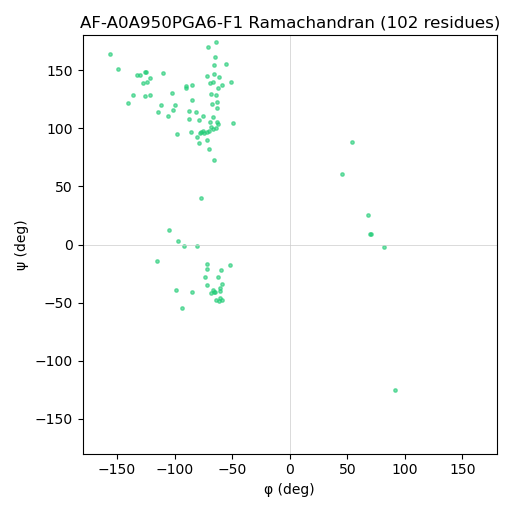A CA 1
ATOM 587 C C . GLU A 1 79 ? -5.238 3.393 14.883 1.00 91.19 79 GLU A C 1
ATOM 589 O O . GLU A 1 79 ? -6.465 3.292 14.761 1.00 91.19 79 GLU A O 1
ATOM 594 N N . PHE A 1 80 ? -4.391 2.469 14.425 1.00 94.19 80 PHE A N 1
ATOM 595 C CA . PHE A 1 80 ? -4.819 1.197 13.851 1.00 94.19 80 PHE A CA 1
ATOM 596 C C . PHE A 1 80 ? -5.049 0.170 14.970 1.00 94.19 80 PHE A C 1
ATOM 598 O O . PHE A 1 80 ? -4.122 -0.088 15.736 1.00 94.19 80 PHE A O 1
ATOM 605 N N . PRO A 1 81 ? -6.245 -0.439 15.072 1.00 95.56 81 PRO A N 1
ATOM 606 C CA . PRO A 1 81 ? -6.515 -1.483 16.058 1.00 95.56 81 PRO A CA 1
ATOM 607 C C . PRO A 1 81 ? -5.687 -2.751 15.831 1.00 95.56 81 PRO A C 1
ATOM 609 O O . PRO A 1 81 ? -5.249 -3.024 14.707 1.00 95.56 81 PRO A O 1
ATOM 612 N N . ASP A 1 82 ? -5.586 -3.581 16.869 1.00 95.50 82 ASP A N 1
ATOM 613 C CA . ASP A 1 82 ? -5.039 -4.935 16.768 1.00 95.50 82 ASP A CA 1
ATOM 614 C C . ASP A 1 82 ? -5.705 -5.733 15.639 1.00 95.50 82 ASP A C 1
ATOM 616 O O . ASP A 1 82 ? -6.912 -5.655 15.401 1.00 95.50 82 ASP A O 1
ATOM 620 N N . GLY A 1 83 ? -4.891 -6.504 14.917 1.00 93.75 83 GLY A N 1
ATOM 621 C CA . GLY A 1 83 ? -5.329 -7.241 13.732 1.00 93.75 83 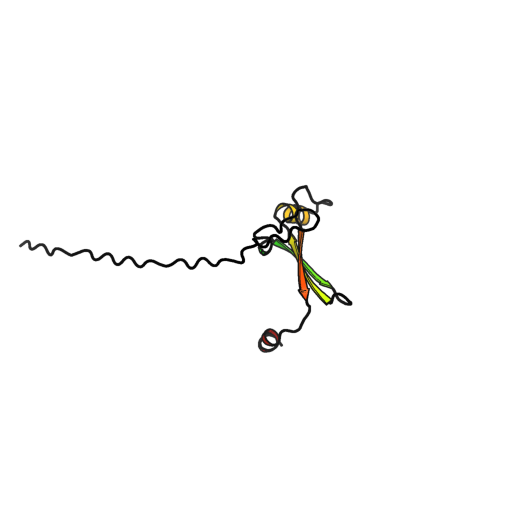GLY A CA 1
ATOM 622 C C . GLY A 1 83 ? -5.378 -6.406 12.449 1.00 93.75 83 GLY A C 1
ATOM 623 O O . GLY A 1 83 ? -5.645 -6.966 11.385 1.00 93.75 83 GLY A O 1
ATOM 624 N N . SER A 1 84 ? -5.079 -5.104 12.497 1.00 96.19 84 SER A N 1
ATOM 625 C CA . SER A 1 84 ? -4.826 -4.318 11.285 1.00 96.19 84 SER A CA 1
ATOM 626 C C . SER A 1 84 ? -3.576 -4.829 10.576 1.00 96.19 84 SER A C 1
ATOM 628 O O . SER A 1 84 ? -2.508 -4.938 11.178 1.00 96.19 84 SER A O 1
ATOM 630 N N . ILE A 1 85 ? -3.696 -5.109 9.280 1.00 95.88 85 ILE A N 1
ATOM 631 C CA . ILE A 1 85 ? -2.554 -5.456 8.434 1.00 95.88 85 ILE A CA 1
ATOM 632 C C . ILE A 1 85 ? -2.544 -4.518 7.235 1.00 95.88 85 ILE A C 1
ATOM 634 O O . ILE A 1 85 ? -3.538 -4.393 6.517 1.00 95.88 85 ILE A O 1
ATOM 638 N N . ILE A 1 86 ? -1.391 -3.890 7.019 1.00 95.44 86 ILE A N 1
ATOM 639 C CA . ILE A 1 86 ? -1.121 -3.024 5.877 1.00 95.44 86 ILE A CA 1
ATOM 640 C C . ILE A 1 86 ? -0.083 -3.720 5.002 1.00 95.44 86 ILE A C 1
ATOM 642 O O . ILE A 1 86 ? 1.030 -4.002 5.447 1.00 95.44 86 ILE A O 1
ATOM 646 N N . ALA A 1 87 ? -0.444 -3.998 3.753 1.00 96.06 87 ALA A N 1
ATOM 647 C CA . ALA A 1 87 ? 0.461 -4.562 2.764 1.00 96.06 87 ALA A CA 1
ATOM 648 C C . ALA A 1 87 ? 0.938 -3.463 1.810 1.00 96.06 87 ALA A C 1
ATOM 650 O O . ALA A 1 87 ? 0.138 -2.717 1.251 1.00 96.06 87 ALA A O 1
ATOM 651 N N . ARG A 1 88 ? 2.252 -3.380 1.593 1.00 95.62 88 ARG A N 1
ATOM 652 C CA . ARG A 1 88 ? 2.850 -2.479 0.604 1.00 95.62 88 ARG A CA 1
ATOM 653 C C . ARG A 1 88 ? 3.312 -3.293 -0.593 1.00 95.62 88 ARG A C 1
ATOM 655 O O . ARG A 1 88 ? 4.283 -4.041 -0.497 1.00 95.62 88 ARG A O 1
ATOM 662 N N . LEU A 1 89 ? 2.633 -3.117 -1.716 1.00 96.06 89 LEU A N 1
ATOM 663 C CA . LEU A 1 89 ? 3.103 -3.578 -3.013 1.00 96.06 89 LEU A CA 1
ATOM 664 C C . LEU A 1 89 ? 4.043 -2.528 -3.599 1.00 96.06 89 LEU A C 1
ATOM 666 O O . LEU A 1 89 ? 3.764 -1.334 -3.499 1.00 96.06 89 LEU A O 1
ATOM 670 N N . ALA A 1 90 ? 5.151 -2.977 -4.180 1.00 95.81 90 ALA A N 1
ATOM 671 C CA . ALA A 1 90 ? 6.107 -2.125 -4.868 1.00 95.81 90 ALA A CA 1
ATOM 672 C C . ALA A 1 90 ? 6.523 -2.775 -6.184 1.00 95.81 90 ALA A C 1
ATOM 674 O O . ALA A 1 90 ? 6.921 -3.942 -6.206 1.00 95.81 90 ALA A O 1
ATOM 675 N N . TRP A 1 91 ? 6.430 -2.008 -7.261 1.00 96.38 91 TRP A N 1
ATOM 676 C CA . TRP A 1 91 ? 6.848 -2.388 -8.603 1.00 96.38 91 TRP A CA 1
ATOM 677 C C . TRP A 1 91 ? 7.900 -1.404 -9.086 1.00 96.38 91 TRP A C 1
ATOM 679 O O . TRP A 1 91 ? 7.790 -0.214 -8.811 1.00 96.38 91 TRP A O 1
ATOM 689 N N . ALA A 1 92 ? 8.898 -1.881 -9.824 1.00 94.75 92 ALA A N 1
ATOM 690 C CA . ALA A 1 92 ? 9.858 -0.986 -10.458 1.00 94.75 92 ALA A CA 1
ATOM 691 C C . ALA A 1 92 ? 9.134 -0.021 -11.410 1.00 94.75 92 ALA A C 1
ATOM 693 O O . ALA A 1 92 ? 8.241 -0.437 -12.156 1.00 94.75 92 ALA A O 1
ATOM 694 N N . TYR A 1 93 ? 9.522 1.251 -11.394 1.00 94.94 93 TYR A N 1
ATOM 695 C CA . TYR A 1 93 ? 9.019 2.229 -12.346 1.00 94.94 93 TYR A CA 1
ATOM 696 C C . TYR A 1 93 ? 9.782 2.092 -13.667 1.00 94.94 93 TYR A C 1
ATOM 698 O O . TYR A 1 93 ? 10.859 2.649 -13.859 1.00 94.94 93 TYR A O 1
ATOM 706 N N . VAL A 1 94 ? 9.240 1.281 -14.575 1.00 93.38 94 VAL A N 1
ATOM 707 C CA . VAL A 1 94 ? 9.818 1.027 -15.900 1.00 93.38 94 VAL A CA 1
ATOM 708 C C . VAL A 1 94 ? 8.763 1.213 -16.980 1.00 93.38 94 VAL A C 1
ATOM 710 O O . VAL A 1 94 ? 7.584 0.923 -16.769 1.00 93.38 94 VAL A O 1
ATOM 713 N N . SER A 1 95 ? 9.180 1.700 -18.149 1.00 93.12 95 SER A N 1
ATOM 714 C CA . SER A 1 95 ? 8.285 1.799 -19.299 1.00 93.12 95 SER A CA 1
ATOM 715 C C . SER A 1 95 ? 7.872 0.407 -19.786 1.00 93.12 95 SER A C 1
ATOM 717 O O . SER A 1 95 ? 8.639 -0.553 -19.719 1.00 93.12 95 SER A O 1
ATOM 719 N N . SER A 1 96 ? 6.644 0.301 -20.295 1.00 92.25 96 SER A N 1
ATOM 720 C CA . SER A 1 96 ? 6.136 -0.915 -20.931 1.00 92.25 96 SER A CA 1
ATOM 721 C C . SER A 1 96 ? 5.897 -0.635 -22.408 1.00 92.25 96 SER A C 1
ATOM 723 O O . SER A 1 96 ? 5.014 0.144 -22.755 1.00 92.25 96 SER A O 1
ATOM 725 N N . GLU A 1 97 ? 6.663 -1.283 -23.289 1.00 95.00 97 GLU A N 1
ATOM 726 C CA . GLU A 1 97 ? 6.480 -1.138 -24.740 1.00 95.00 97 GLU A CA 1
ATOM 727 C C . GLU A 1 97 ? 5.074 -1.543 -25.197 1.00 95.00 97 GLU A C 1
ATOM 729 O O . GLU A 1 97 ? 4.534 -0.960 -26.136 1.00 95.00 97 GLU A O 1
ATOM 734 N N . GLU A 1 98 ? 4.479 -2.544 -24.544 1.00 94.44 98 GLU A N 1
ATOM 735 C CA . GLU A 1 98 ? 3.108 -2.973 -24.811 1.00 94.44 98 GLU A CA 1
ATOM 736 C C . GLU A 1 98 ? 2.108 -1.868 -24.465 1.00 94.44 98 GLU A C 1
ATOM 738 O O . GLU A 1 98 ? 1.282 -1.512 -25.305 1.00 94.44 98 GLU A O 1
ATOM 743 N N . ASN A 1 99 ? 2.231 -1.260 -23.280 1.00 93.94 99 ASN A N 1
ATOM 744 C CA . ASN A 1 99 ? 1.355 -0.161 -22.880 1.00 93.94 99 ASN A CA 1
ATOM 745 C C . ASN A 1 99 ? 1.549 1.064 -23.778 1.00 93.94 99 ASN A C 1
ATOM 747 O O . ASN A 1 99 ? 0.561 1.670 -24.177 1.00 93.94 99 ASN A O 1
ATOM 751 N N . ASN A 1 100 ? 2.785 1.398 -24.153 1.00 94.56 100 ASN A N 1
ATOM 752 C CA . ASN A 1 100 ? 3.074 2.552 -25.011 1.00 94.56 100 ASN A CA 1
ATOM 753 C C . ASN A 1 100 ? 2.397 2.420 -26.388 1.00 94.56 100 ASN A C 1
ATOM 755 O O . ASN A 1 100 ? 1.856 3.387 -26.913 1.00 94.56 100 ASN A O 1
ATOM 759 N N . LYS A 1 101 ? 2.340 1.206 -26.960 1.00 96.00 101 LYS A N 1
ATOM 760 C CA . LYS A 1 101 ? 1.634 0.955 -28.234 1.00 96.00 101 LYS A CA 1
ATOM 761 C C . LYS A 1 101 ? 0.132 1.242 -28.160 1.00 96.00 101 LYS A C 1
ATOM 763 O O . LYS A 1 101 ? -0.469 1.537 -29.189 1.00 96.00 101 LYS A O 1
ATOM 768 N N . VAL A 1 102 ? -0.472 1.112 -26.979 1.00 95.38 102 VAL A N 1
ATOM 769 C CA . VAL A 1 102 ? -1.920 1.262 -26.771 1.00 95.38 102 VAL A CA 1
ATOM 770 C C . VAL A 1 102 ? -2.279 2.651 -26.240 1.00 95.38 102 VAL A C 1
ATOM 772 O O . VAL A 1 102 ? -3.289 3.217 -26.654 1.00 95.38 102 VAL A O 1
ATOM 775 N N . PHE A 1 103 ? -1.470 3.198 -25.333 1.00 89.75 103 PHE A N 1
ATOM 776 C CA . PHE A 1 103 ? -1.802 4.381 -24.536 1.00 89.75 103 PHE A CA 1
ATOM 777 C C . PHE A 1 103 ? -0.919 5.614 -24.813 1.00 89.75 103 PHE A C 1
ATOM 779 O O . PHE A 1 103 ? -1.342 6.707 -24.433 1.00 89.75 103 PHE A O 1
ATOM 786 N N . GLY A 1 104 ? 0.226 5.474 -25.506 1.00 67.81 104 GLY A N 1
ATOM 787 C CA . GLY A 1 104 ? 1.130 6.578 -25.886 1.00 67.81 104 GLY A CA 1
ATOM 788 C C . GLY A 1 104 ? 2.441 6.613 -25.114 1.00 67.81 104 GLY A C 1
ATOM 789 O O . GLY A 1 104 ? 2.408 7.032 -23.939 1.00 67.81 104 GLY A O 1
#